Protein AF-W0QCR8-F1 (afdb_monomer)

Secondary structure (DSSP, 8-state):
-PPEEEE-TTS-EEEE-TTS-HHHHHHHTT---HHHHHHHHHHHHHHHHHHHHHHHHHHHHH--

Radius of gyration: 22.85 Å; Cα contacts (8 Å, |Δi|>4): 29; chains: 1; bounding box: 41×14×65 Å

Foldseek 3Di:
DDWDWDADPVRDIDTHDPPDDPVVVCVVVVHQDPVNVVVVVVVVVVVVVVVVVVVVVVVVVVVD

Nearest PDB structures (foldseek):
  6ous-assembly1_F  TM=3.293E-01  e=4.303E+00  Human respiratory syncytial virus A2
  7uj3-assembly1_B  TM=3.334E-01  e=7.833E+00  Respiratory syncytial virus

Mean predicted aligned error: 15.22 Å

pLDDT: mean 72.22, std 13.7, range [44.88, 96.31]

Structure (mmCIF, N/CA/C/O backbone):
data_AF-W0QCR8-F1
#
_entry.id   AF-W0QCR8-F1
#
loop_
_atom_site.group_PDB
_atom_site.id
_atom_site.type_symbol
_atom_site.label_atom_id
_atom_site.label_alt_id
_atom_site.label_comp_id
_atom_site.label_asym_id
_atom_site.label_entity_id
_atom_site.label_seq_id
_atom_site.pdbx_PDB_ins_code
_atom_site.Cartn_x
_atom_site.Cartn_y
_atom_site.Cartn_z
_atom_site.occupancy
_atom_site.B_iso_or_equiv
_atom_site.auth_seq_id
_atom_site.auth_comp_id
_atom_site.auth_asym_id
_atom_site.auth_atom_id
_atom_site.pdbx_PDB_model_num
ATOM 1 N N . MET A 1 1 ? 26.948 -2.241 -28.718 1.00 44.88 1 MET A N 1
ATOM 2 C CA . MET A 1 1 ? 26.366 -2.066 -27.374 1.00 44.88 1 MET A CA 1
ATOM 3 C C . MET A 1 1 ? 24.870 -1.904 -27.586 1.00 44.88 1 MET A C 1
ATOM 5 O O . MET A 1 1 ? 24.490 -0.933 -28.227 1.00 44.88 1 MET A O 1
ATOM 9 N N . LEU A 1 2 ? 24.067 -2.926 -27.278 1.00 46.19 2 LEU A N 1
ATOM 10 C CA . LEU A 1 2 ? 22.664 -2.963 -27.704 1.00 46.19 2 LEU A CA 1
ATOM 11 C C . LEU A 1 2 ? 21.797 -2.212 -26.685 1.00 46.19 2 LEU A C 1
ATOM 13 O O . LEU A 1 2 ? 21.851 -2.499 -25.498 1.00 46.19 2 LEU A O 1
ATOM 17 N N . THR A 1 3 ? 21.053 -1.226 -27.173 1.00 56.66 3 THR A N 1
ATOM 18 C CA . THR A 1 3 ? 20.240 -0.274 -26.416 1.00 56.66 3 THR A CA 1
ATOM 19 C C . THR A 1 3 ? 18.801 -0.776 -26.326 1.00 56.66 3 THR A C 1
ATOM 21 O O . THR A 1 3 ? 18.179 -1.100 -27.341 1.00 56.66 3 THR A O 1
ATOM 24 N N . HIS A 1 4 ? 18.244 -0.870 -25.118 1.00 62.47 4 HIS A N 1
ATOM 25 C CA . HIS A 1 4 ? 16.853 -1.284 -24.954 1.00 62.47 4 HIS A CA 1
ATOM 26 C C . HIS A 1 4 ? 15.926 -0.200 -25.518 1.00 62.47 4 HIS A C 1
ATOM 28 O O . HIS A 1 4 ? 15.979 0.964 -25.115 1.00 62.47 4 HIS A O 1
ATOM 34 N N . ARG A 1 5 ? 15.078 -0.593 -26.472 1.00 68.62 5 ARG A N 1
ATOM 35 C CA . ARG A 1 5 ? 14.050 0.259 -27.075 1.00 68.62 5 ARG A CA 1
ATOM 36 C C . ARG A 1 5 ? 12.710 -0.070 -26.443 1.00 68.62 5 ARG A C 1
ATOM 38 O O . ARG A 1 5 ? 12.263 -1.213 -26.518 1.00 68.62 5 ARG A O 1
ATOM 45 N N . THR A 1 6 ? 12.066 0.924 -25.843 1.00 72.00 6 THR A N 1
ATOM 46 C CA . THR A 1 6 ? 10.701 0.780 -25.321 1.00 72.00 6 THR A CA 1
ATOM 47 C C . THR A 1 6 ? 9.785 1.795 -25.988 1.00 72.00 6 THR A C 1
ATOM 49 O O . THR A 1 6 ? 10.194 2.919 -26.288 1.00 72.00 6 THR A O 1
ATOM 52 N N . THR A 1 7 ? 8.549 1.385 -26.263 1.00 77.44 7 THR A N 1
ATOM 53 C CA . THR A 1 7 ? 7.532 2.243 -26.877 1.00 77.44 7 THR A CA 1
ATOM 54 C C . THR A 1 7 ? 6.477 2.570 -25.833 1.00 77.44 7 THR A C 1
ATOM 56 O O . THR A 1 7 ? 5.872 1.672 -25.247 1.00 77.44 7 THR A O 1
ATOM 59 N N . LEU A 1 8 ? 6.270 3.859 -25.583 1.00 78.69 8 LEU A N 1
ATOM 60 C CA . LEU A 1 8 ? 5.225 4.336 -24.689 1.00 78.69 8 LEU A CA 1
ATOM 61 C C . LEU A 1 8 ? 3.831 4.171 -25.331 1.00 78.69 8 LEU A C 1
ATOM 63 O O . LEU A 1 8 ? 3.721 4.113 -26.557 1.00 78.69 8 LEU A O 1
ATOM 67 N N . PRO A 1 9 ? 2.740 4.163 -24.540 1.00 75.62 9 PRO A N 1
ATOM 68 C CA . PRO A 1 9 ? 1.369 4.014 -25.052 1.00 75.62 9 PRO A CA 1
ATOM 69 C C . PRO A 1 9 ? 0.922 5.101 -26.044 1.00 75.62 9 PRO A C 1
ATOM 71 O O . PRO A 1 9 ? -0.059 4.923 -26.756 1.00 75.62 9 PRO A O 1
ATOM 74 N N . ASN A 1 10 ? 1.630 6.230 -26.086 1.00 85.94 10 ASN A N 1
ATOM 75 C CA . ASN A 1 10 ? 1.417 7.330 -27.028 1.00 85.94 10 ASN A CA 1
ATOM 76 C C . ASN A 1 10 ? 2.226 7.180 -28.337 1.00 85.94 10 ASN A C 1
ATOM 78 O O . ASN A 1 10 ? 2.213 8.088 -29.163 1.00 85.94 10 ASN A O 1
ATOM 82 N N . GLY A 1 11 ? 2.953 6.073 -28.516 1.00 76.81 11 GLY A N 1
ATOM 83 C CA . GLY A 1 11 ? 3.761 5.788 -29.703 1.00 76.81 11 GLY A CA 1
ATOM 84 C C . GLY A 1 11 ? 5.178 6.368 -29.679 1.00 76.81 11 GLY A C 1
ATOM 85 O O . GLY A 1 11 ? 5.940 6.137 -30.615 1.00 76.81 11 GLY A O 1
ATOM 86 N N . THR A 1 12 ? 5.573 7.094 -28.631 1.00 78.94 12 THR A N 1
ATOM 87 C CA . THR A 1 12 ? 6.944 7.608 -28.506 1.00 78.94 12 THR A CA 1
ATOM 88 C C . THR A 1 12 ? 7.922 6.466 -28.222 1.00 78.94 12 THR A C 1
ATOM 90 O O . THR A 1 12 ? 7.712 5.680 -27.297 1.00 78.94 12 THR A O 1
ATOM 93 N N . VAL A 1 13 ? 9.007 6.387 -28.998 1.00 76.38 13 VAL A N 1
ATOM 94 C CA . VAL A 1 13 ? 10.086 5.406 -28.806 1.00 76.38 13 VAL A CA 1
ATOM 95 C C . VAL A 1 13 ? 11.211 6.044 -27.998 1.00 76.38 13 VAL A C 1
ATOM 97 O O . VAL A 1 13 ? 11.694 7.117 -28.355 1.00 76.38 13 VAL A O 1
ATOM 100 N N . ILE A 1 14 ? 11.624 5.382 -26.919 1.00 77.06 14 ILE A N 1
ATOM 101 C CA . ILE A 1 14 ? 12.709 5.830 -26.043 1.00 77.06 14 ILE A CA 1
ATOM 102 C C . ILE A 1 14 ? 13.825 4.785 -26.076 1.00 77.06 14 ILE A C 1
ATOM 104 O O . ILE A 1 14 ? 13.567 3.584 -25.949 1.00 77.06 14 ILE A O 1
ATOM 108 N N . GLU A 1 15 ? 15.061 5.255 -26.249 1.00 65.88 15 GLU A N 1
ATOM 109 C CA . GLU A 1 15 ? 16.277 4.442 -26.194 1.00 65.88 15 GLU A CA 1
ATOM 110 C C . GLU A 1 15 ? 16.962 4.641 -24.838 1.00 65.88 15 GLU A C 1
ATOM 112 O O . GLU A 1 15 ? 17.224 5.773 -24.430 1.00 65.88 15 GLU A O 1
ATOM 117 N N . LEU A 1 16 ? 17.223 3.545 -24.125 1.00 63.44 16 LEU A N 1
ATOM 118 C CA . LEU A 1 16 ? 17.826 3.564 -22.791 1.00 63.44 16 LEU A CA 1
ATOM 119 C C . LEU A 1 16 ? 19.259 3.017 -22.849 1.00 63.44 16 LEU A C 1
ATOM 121 O O . LEU A 1 16 ? 19.523 2.001 -23.500 1.00 63.44 16 LEU A O 1
ATOM 125 N N . PHE A 1 17 ? 20.182 3.705 -22.171 1.00 59.81 17 PHE A N 1
ATOM 126 C CA . PHE A 1 17 ? 21.580 3.291 -22.044 1.00 59.81 17 PHE A CA 1
ATOM 127 C C . PHE A 1 17 ? 21.733 2.271 -20.906 1.00 59.81 17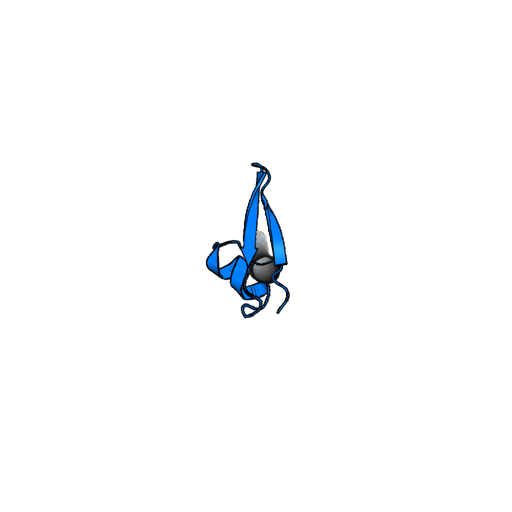 PHE A C 1
ATOM 129 O O . PHE A 1 17 ? 21.258 2.498 -19.796 1.00 59.81 17 PHE A O 1
ATOM 136 N N . ASP A 1 18 ? 22.434 1.175 -21.192 1.00 56.03 18 ASP A N 1
ATOM 137 C CA . ASP A 1 18 ? 22.590 -0.049 -20.382 1.00 56.03 18 ASP A CA 1
ATOM 138 C C . ASP A 1 18 ? 23.499 0.117 -19.136 1.00 56.03 18 ASP A C 1
ATOM 140 O O . ASP A 1 18 ? 24.306 -0.743 -18.801 1.00 56.03 18 ASP A O 1
ATOM 144 N N . GLY A 1 19 ? 23.454 1.286 -18.487 1.00 55.06 19 GLY A N 1
ATOM 145 C CA . GLY A 1 19 ? 24.285 1.631 -17.323 1.00 55.06 19 GLY A CA 1
ATOM 146 C C . GLY A 1 19 ? 23.503 1.849 -16.028 1.00 55.06 19 GLY A C 1
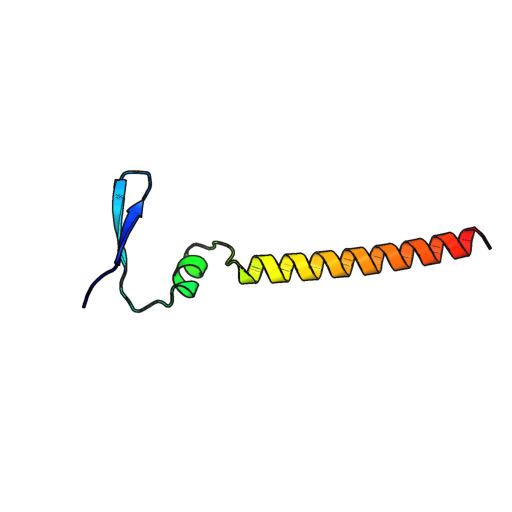ATOM 147 O O . GLY A 1 19 ? 24.086 2.181 -14.998 1.00 55.06 19 GLY A O 1
ATOM 148 N N . THR A 1 20 ? 22.184 1.703 -16.072 1.00 54.50 20 THR A N 1
ATOM 149 C CA . THR A 1 20 ? 21.310 1.843 -14.910 1.00 54.50 20 THR A CA 1
ATOM 150 C C . THR A 1 20 ? 20.613 0.520 -14.682 1.00 54.50 20 THR A C 1
ATOM 152 O O . THR A 1 20 ? 19.693 0.198 -15.428 1.00 54.50 20 THR A O 1
ATOM 155 N N . ASP A 1 21 ? 21.042 -0.208 -13.647 1.00 56.38 21 ASP A N 1
ATOM 156 C CA . ASP A 1 21 ? 20.282 -1.306 -13.047 1.00 56.38 21 ASP A CA 1
ATOM 157 C C . ASP A 1 21 ? 18.794 -0.942 -13.057 1.00 56.38 21 ASP A C 1
ATOM 159 O O . ASP A 1 21 ? 18.441 0.161 -12.632 1.00 56.38 21 ASP A O 1
ATOM 163 N N . ASP A 1 22 ? 17.921 -1.838 -13.520 1.00 55.97 22 ASP A N 1
ATOM 164 C CA . ASP A 1 22 ? 16.483 -1.580 -13.710 1.00 55.97 22 ASP A CA 1
ATOM 165 C C . ASP A 1 22 ? 15.815 -0.896 -12.498 1.00 55.97 22 ASP A C 1
ATOM 167 O O . ASP A 1 22 ? 14.871 -0.116 -12.635 1.00 55.97 22 ASP A O 1
ATOM 171 N N . GLY A 1 23 ? 16.342 -1.114 -11.288 1.00 55.97 23 GLY A N 1
ATOM 172 C CA . GLY A 1 23 ? 15.901 -0.438 -10.066 1.00 55.97 23 GLY A CA 1
ATOM 173 C C . GLY A 1 23 ? 16.109 1.087 -10.039 1.00 55.97 23 GLY A C 1
ATOM 174 O O . GLY A 1 23 ? 15.306 1.795 -9.428 1.00 55.97 23 GLY A O 1
ATOM 175 N N . MET A 1 24 ? 17.135 1.611 -10.712 1.00 58.97 24 MET A N 1
ATOM 176 C CA . MET A 1 24 ? 17.473 3.039 -10.767 1.00 58.97 24 MET A CA 1
ATOM 177 C C . MET A 1 24 ? 16.564 3.824 -11.719 1.00 58.97 24 MET A C 1
ATOM 179 O O . MET A 1 24 ? 16.276 4.992 -11.453 1.00 58.97 24 MET A O 1
ATOM 183 N N . PHE A 1 25 ? 16.048 3.190 -12.779 1.00 61.97 25 PHE A N 1
ATOM 184 C CA . PHE A 1 25 ? 15.099 3.814 -13.710 1.00 61.97 25 PHE A CA 1
ATOM 185 C C . PHE A 1 25 ? 13.749 4.110 -13.038 1.00 61.97 25 PHE A C 1
ATOM 187 O O . PHE A 1 25 ? 13.222 5.217 -13.122 1.00 61.97 25 PHE A O 1
ATOM 194 N N . PHE A 1 26 ? 13.199 3.154 -12.285 1.00 62.19 26 PHE A N 1
ATOM 195 C CA . PHE A 1 26 ? 11.958 3.401 -11.541 1.00 62.19 26 PHE A CA 1
ATOM 196 C C . PHE A 1 26 ? 12.156 4.404 -10.396 1.0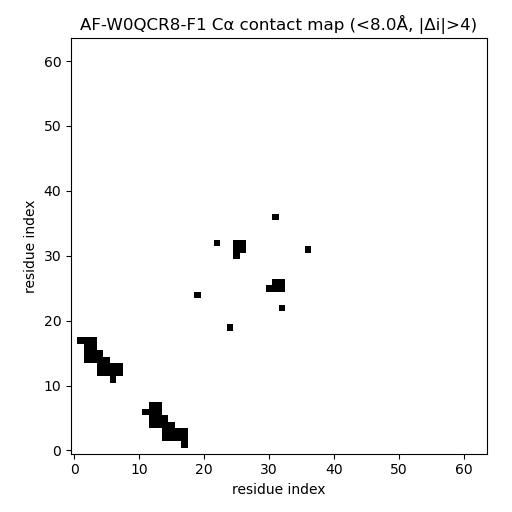0 62.19 26 PHE A C 1
ATOM 198 O O . PHE A 1 26 ? 11.237 5.164 -10.083 1.00 62.19 26 PHE A O 1
ATOM 205 N N . HIS A 1 27 ? 13.358 4.449 -9.807 1.00 59.94 27 HIS A N 1
ATOM 206 C CA . HIS A 1 27 ? 13.713 5.437 -8.790 1.00 59.94 27 HIS A CA 1
ATOM 207 C C . HIS A 1 27 ? 13.781 6.866 -9.361 1.00 59.94 27 HIS A C 1
ATOM 209 O O . HIS A 1 27 ? 13.271 7.790 -8.728 1.00 59.94 27 HIS A O 1
ATOM 215 N N . SER A 1 28 ? 14.358 7.066 -10.553 1.00 63.78 28 SER A N 1
ATOM 21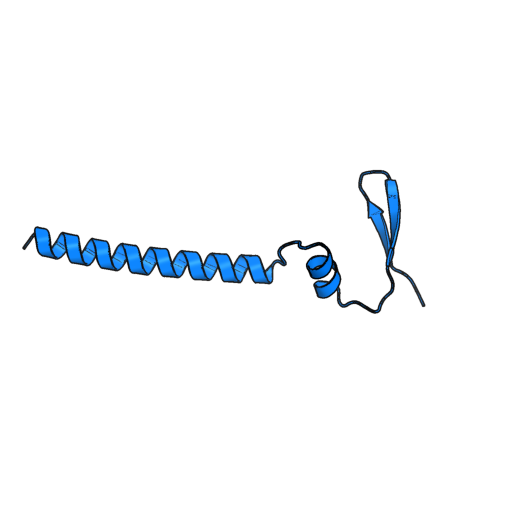6 C CA . SER A 1 28 ? 14.447 8.390 -11.193 1.00 63.78 28 SER A CA 1
ATOM 217 C C . SER A 1 28 ? 13.087 8.928 -11.651 1.00 63.78 28 SER A C 1
ATOM 219 O O . SER A 1 28 ? 12.854 10.133 -11.587 1.00 63.78 28 SER A O 1
ATOM 221 N N . LEU A 1 29 ? 12.152 8.043 -12.013 1.00 66.75 29 LEU A N 1
ATOM 222 C CA . LEU A 1 29 ? 10.761 8.394 -12.324 1.00 66.75 29 LEU A CA 1
ATOM 223 C C . LEU A 1 29 ? 9.890 8.660 -11.080 1.00 66.75 29 LEU A C 1
ATOM 225 O O . LEU A 1 29 ? 8.699 8.940 -11.212 1.00 66.75 29 LEU A O 1
ATOM 229 N N . GLY 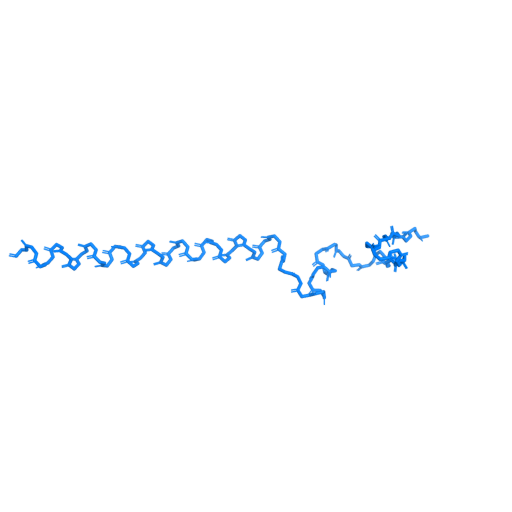A 1 30 ? 10.446 8.544 -9.867 1.00 61.44 30 GLY A N 1
ATOM 230 C CA . GLY A 1 30 ? 9.698 8.703 -8.616 1.00 61.44 30 GLY A CA 1
ATOM 231 C C . GLY A 1 30 ? 8.624 7.630 -8.399 1.00 61.44 30 GLY A C 1
ATOM 232 O O . GLY A 1 30 ? 7.743 7.789 -7.549 1.00 61.44 30 GLY A O 1
ATOM 233 N N . LEU A 1 31 ? 8.674 6.532 -9.158 1.00 66.00 31 LEU A N 1
ATOM 234 C CA . LEU A 1 31 ? 7.705 5.454 -9.056 1.00 66.00 31 LEU A CA 1
ATOM 235 C C . LEU A 1 31 ? 8.062 4.564 -7.857 1.00 66.00 31 LEU A C 1
ATOM 237 O O . LEU A 1 31 ? 9.211 4.146 -7.699 1.00 66.00 31 LEU A O 1
ATOM 241 N N . PRO A 1 32 ? 7.095 4.244 -6.978 1.00 59.66 32 PRO A N 1
ATOM 242 C CA . PRO A 1 32 ? 7.363 3.388 -5.837 1.00 59.66 32 PRO A CA 1
ATOM 243 C C . PRO A 1 32 ? 7.695 1.979 -6.328 1.00 59.66 32 PRO A C 1
ATOM 245 O O . PRO A 1 32 ? 6.813 1.265 -6.807 1.00 59.66 32 PRO A O 1
ATOM 248 N N . THR A 1 33 ? 8.957 1.585 -6.164 1.00 67.69 33 THR A N 1
ATOM 249 C CA . THR A 1 33 ? 9.433 0.224 -6.425 1.00 67.69 33 THR A CA 1
ATOM 250 C C . THR A 1 33 ? 8.661 -0.795 -5.578 1.00 67.69 33 THR A C 1
ATOM 252 O O . THR A 1 33 ? 8.224 -0.497 -4.459 1.00 67.69 33 THR A O 1
ATOM 255 N N . GLU A 1 34 ? 8.487 -2.011 -6.100 1.00 64.88 34 GLU A N 1
ATOM 256 C CA . GLU A 1 34 ? 7.786 -3.124 -5.432 1.00 64.88 34 GLU A CA 1
ATOM 257 C C . GLU A 1 34 ? 8.265 -3.314 -3.981 1.00 64.88 34 GLU A C 1
ATOM 259 O O . GLU A 1 34 ? 7.463 -3.388 -3.047 1.00 64.88 34 GLU A O 1
ATOM 264 N N . GLN A 1 35 ? 9.581 -3.258 -3.752 1.00 62.25 35 GLN A N 1
ATOM 265 C CA . GLN A 1 35 ? 10.172 -3.363 -2.416 1.00 62.25 35 GLN A CA 1
ATOM 266 C C . GLN A 1 35 ? 9.644 -2.280 -1.457 1.00 62.25 35 GLN A C 1
ATOM 268 O O . GLN A 1 35 ? 9.196 -2.592 -0.350 1.00 62.25 35 GLN A O 1
ATOM 273 N N . ASN A 1 36 ? 9.601 -1.016 -1.889 1.00 61.66 36 ASN A N 1
ATOM 274 C CA . ASN A 1 36 ? 9.101 0.099 -1.079 1.00 61.66 36 ASN A CA 1
ATOM 275 C C . ASN A 1 36 ? 7.616 -0.054 -0.714 1.00 61.66 36 ASN A C 1
ATOM 277 O O . ASN A 1 36 ? 7.203 0.328 0.388 1.00 61.66 36 ASN A O 1
ATOM 281 N N . ARG A 1 37 ? 6.810 -0.650 -1.602 1.00 63.38 37 ARG A N 1
ATOM 282 C CA . ARG A 1 37 ? 5.401 -0.974 -1.322 1.00 63.38 37 ARG A CA 1
ATOM 283 C C . ARG A 1 37 ? 5.286 -2.046 -0.238 1.00 63.38 37 ARG A C 1
ATOM 285 O O . ARG A 1 37 ? 4.529 -1.864 0.720 1.00 63.38 37 ARG A O 1
ATOM 292 N N . HIS A 1 38 ? 6.087 -3.108 -0.321 1.00 62.25 38 HIS A N 1
ATOM 293 C CA . HIS A 1 38 ? 6.106 -4.176 0.682 1.00 62.25 38 HIS A CA 1
ATOM 294 C C . HIS A 1 38 ? 6.540 -3.685 2.073 1.00 62.25 38 HIS A C 1
ATOM 296 O O . HIS A 1 38 ? 5.888 -4.014 3.072 1.00 62.25 38 HIS A O 1
ATOM 302 N N . PHE A 1 39 ? 7.584 -2.852 2.165 1.00 61.28 39 PHE A N 1
ATOM 303 C CA . PHE A 1 39 ? 8.040 -2.296 3.447 1.00 61.28 39 PHE A CA 1
ATOM 304 C C . PHE A 1 39 ? 6.985 -1.391 4.100 1.00 61.28 39 PHE A C 1
ATOM 306 O O . PHE A 1 39 ? 6.709 -1.527 5.298 1.00 61.28 39 PHE A O 1
ATOM 313 N N . LYS A 1 40 ? 6.330 -0.515 3.324 1.00 64.25 40 LYS A N 1
ATOM 314 C CA . LYS A 1 40 ? 5.240 0.337 3.833 1.00 64.25 40 LYS A CA 1
ATOM 315 C C . LYS A 1 40 ? 4.046 -0.490 4.322 1.00 64.25 40 LYS A C 1
ATOM 317 O O . LYS A 1 40 ? 3.536 -0.229 5.414 1.00 64.25 40 LYS A O 1
ATOM 322 N N . ALA A 1 41 ? 3.648 -1.526 3.581 1.00 66.19 41 ALA A N 1
ATOM 323 C CA . ALA A 1 41 ? 2.553 -2.415 3.974 1.00 66.19 41 ALA A CA 1
ATOM 324 C C . ALA A 1 41 ? 2.848 -3.170 5.287 1.00 66.19 41 ALA A C 1
ATOM 326 O O . ALA A 1 41 ? 2.000 -3.221 6.185 1.00 66.19 41 ALA A O 1
ATOM 327 N N . LYS A 1 42 ? 4.070 -3.702 5.448 1.00 70.88 42 LYS A N 1
ATOM 328 C CA . LYS A 1 42 ? 4.500 -4.398 6.675 1.00 70.88 42 LYS A CA 1
ATOM 329 C C . LYS A 1 42 ? 4.478 -3.470 7.894 1.00 70.88 42 LYS A C 1
ATOM 331 O O . LYS A 1 42 ? 3.976 -3.855 8.954 1.00 70.88 42 LYS A O 1
ATOM 336 N N . ASN A 1 43 ? 4.953 -2.234 7.737 1.00 72.50 43 ASN A N 1
ATOM 337 C CA . ASN A 1 43 ? 4.966 -1.238 8.810 1.00 72.50 43 ASN A CA 1
ATOM 338 C C . ASN A 1 43 ? 3.550 -0.818 9.232 1.00 72.50 43 ASN A C 1
ATOM 340 O O . ASN A 1 43 ? 3.260 -0.770 10.430 1.00 72.50 43 ASN A O 1
ATOM 344 N N . HIS A 1 44 ? 2.646 -0.598 8.273 1.00 77.06 44 HIS A N 1
ATOM 345 C CA . HIS A 1 44 ? 1.247 -0.273 8.559 1.00 77.06 44 HIS A CA 1
ATOM 346 C C . HIS A 1 44 ? 0.540 -1.405 9.327 1.00 77.06 44 HIS A C 1
ATOM 348 O O . HIS A 1 44 ? -0.124 -1.163 10.339 1.00 77.06 44 HIS A O 1
ATOM 354 N N . ARG A 1 45 ? 0.764 -2.667 8.927 1.00 70.50 45 ARG A N 1
ATOM 355 C CA . ARG A 1 45 ? 0.217 -3.841 9.631 1.00 70.50 45 ARG A CA 1
ATOM 356 C C . ARG A 1 45 ? 0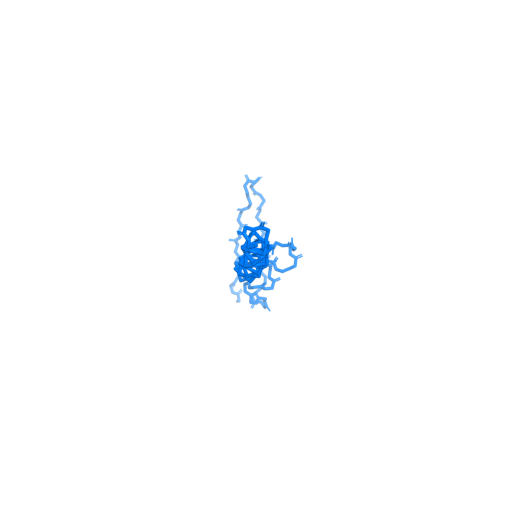.702 -3.920 11.082 1.00 70.50 45 ARG A C 1
ATOM 358 O O . ARG A 1 45 ? -0.103 -4.170 11.978 1.00 70.50 45 ARG A O 1
ATOM 365 N N . MET A 1 46 ? 1.986 -3.662 11.345 1.00 81.81 46 MET A N 1
ATOM 366 C CA . MET A 1 46 ? 2.512 -3.651 12.718 1.00 81.81 46 MET A CA 1
ATOM 367 C C . MET A 1 46 ? 1.885 -2.553 13.591 1.00 81.81 46 MET A C 1
ATOM 369 O O . MET A 1 46 ? 1.591 -2.797 14.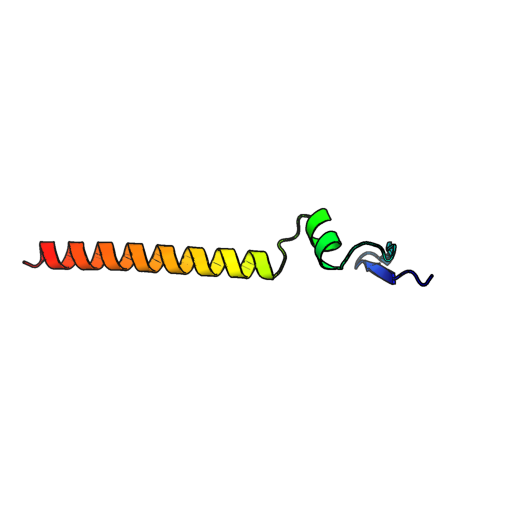765 1.00 81.81 46 MET A O 1
ATOM 373 N N . GLN A 1 47 ? 1.658 -1.355 13.043 1.00 83.25 47 GLN A N 1
ATOM 374 C CA . GLN A 1 47 ? 1.012 -0.261 13.780 1.00 83.25 47 GLN A CA 1
ATOM 375 C C . GLN A 1 47 ? -0.443 -0.597 14.138 1.00 83.25 47 GLN A C 1
ATOM 377 O O . GLN A 1 47 ? -0.858 -0.385 15.282 1.00 83.25 47 GLN A O 1
ATOM 382 N N . ALA A 1 48 ? -1.188 -1.201 13.206 1.00 86.81 48 ALA A N 1
ATOM 383 C CA . ALA A 1 48 ? -2.557 -1.654 13.443 1.00 86.81 48 ALA A CA 1
ATOM 384 C C . ALA A 1 48 ? -2.636 -2.680 14.589 1.00 86.81 48 ALA A C 1
ATOM 386 O O . ALA A 1 48 ? -3.456 -2.534 15.498 1.00 86.81 48 ALA A O 1
ATOM 387 N N . VAL A 1 49 ? -1.725 -3.662 14.616 1.00 89.44 49 VAL A N 1
ATOM 388 C CA . VAL A 1 49 ? -1.654 -4.674 15.688 1.00 89.44 49 VAL A CA 1
ATOM 389 C C . VAL A 1 49 ? -1.365 -4.036 17.051 1.00 89.44 49 VAL A C 1
ATOM 391 O O . VAL A 1 49 ? -2.031 -4.354 18.041 1.00 89.44 49 VAL A O 1
ATOM 394 N N . LYS A 1 50 ? -0.414 -3.092 17.129 1.00 92.75 50 LYS A N 1
ATOM 395 C CA . LYS A 1 50 ? -0.111 -2.370 18.380 1.00 92.75 50 LYS A CA 1
ATOM 396 C C . LYS A 1 50 ? -1.325 -1.584 18.890 1.00 92.75 50 LYS A C 1
ATOM 398 O O . LYS A 1 50 ? -1.631 -1.646 20.085 1.00 92.75 50 LYS A O 1
ATOM 403 N N . LYS A 1 51 ? -2.043 -0.891 17.997 1.00 93.12 51 LYS A N 1
ATOM 404 C CA . LYS A 1 51 ? -3.269 -0.145 18.331 1.00 93.12 51 LYS A CA 1
ATOM 405 C C . LYS A 1 51 ? -4.369 -1.077 18.844 1.00 93.12 51 LYS A C 1
ATOM 407 O O . LYS A 1 51 ? -4.940 -0.814 19.902 1.00 93.12 51 LYS A O 1
ATOM 412 N N . ALA A 1 52 ? -4.602 -2.199 18.162 1.00 91.50 52 ALA A N 1
ATOM 413 C CA . ALA A 1 52 ? -5.582 -3.202 18.573 1.00 91.50 52 ALA A CA 1
ATOM 414 C C . ALA A 1 52 ? -5.279 -3.763 19.974 1.00 91.50 52 ALA A C 1
ATOM 416 O O . ALA A 1 52 ? -6.163 -3.807 20.830 1.00 91.50 52 ALA A O 1
ATOM 417 N N . ARG A 1 53 ? -4.012 -4.097 20.262 1.00 94.06 53 ARG A N 1
ATOM 418 C CA . ARG A 1 53 ? -3.589 -4.589 21.585 1.00 94.06 53 ARG A CA 1
ATOM 419 C C . ARG A 1 53 ? -3.839 -3.566 22.697 1.00 94.06 53 ARG A C 1
ATOM 421 O O . ARG A 1 53 ? -4.307 -3.936 23.775 1.00 94.06 53 ARG A O 1
ATOM 428 N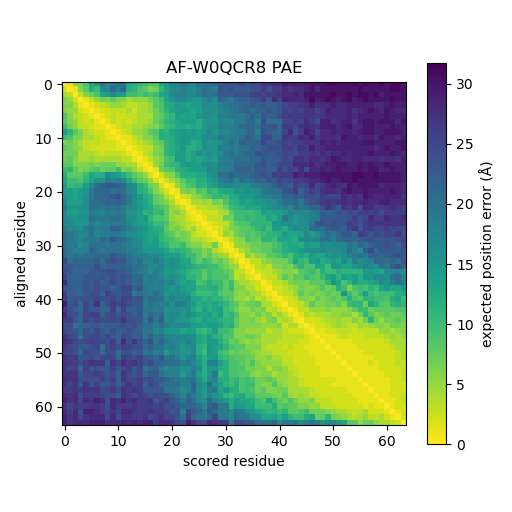 N . LYS A 1 54 ? -3.545 -2.283 22.450 1.00 95.88 54 LYS A N 1
ATOM 429 C CA . LYS A 1 54 ? -3.811 -1.195 23.409 1.00 95.88 54 LYS A CA 1
ATOM 430 C C . LYS A 1 54 ? -5.310 -1.060 23.686 1.00 95.88 54 LYS A C 1
ATOM 432 O O . LYS A 1 54 ? -5.701 -1.001 24.850 1.00 95.88 54 LYS A O 1
ATOM 437 N N . ASN A 1 55 ? -6.134 -1.079 22.640 1.00 92.62 55 ASN A N 1
ATOM 438 C CA . ASN A 1 55 ? -7.588 -0.983 22.765 1.00 92.62 55 ASN A CA 1
ATOM 439 C C . ASN A 1 55 ? -8.176 -2.169 23.540 1.00 92.62 55 ASN A C 1
ATOM 441 O O . ASN A 1 55 ? -8.950 -1.959 24.469 1.00 92.62 55 ASN A O 1
ATOM 445 N N . ALA A 1 56 ? -7.743 -3.398 23.246 1.00 93.31 56 ALA A N 1
ATOM 446 C CA . ALA A 1 56 ? -8.173 -4.588 23.981 1.00 93.31 56 ALA A CA 1
ATOM 447 C C . ALA A 1 56 ? -7.796 -4.522 25.473 1.00 93.31 56 ALA A C 1
ATOM 449 O O . ALA A 1 56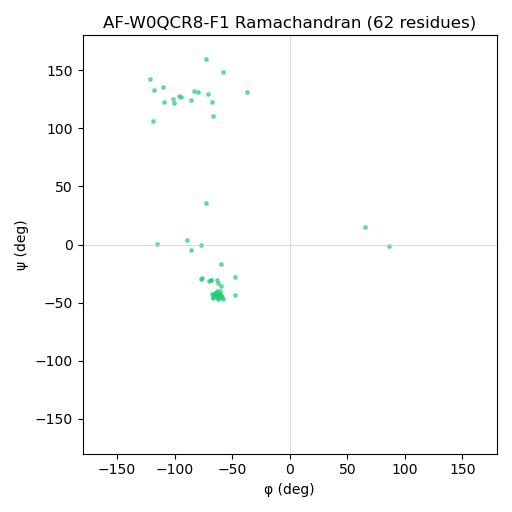 ? -8.595 -4.876 26.338 1.00 93.31 56 ALA A O 1
ATOM 450 N N . LYS A 1 57 ? -6.595 -4.019 25.800 1.00 96.31 57 LYS A N 1
ATOM 451 C CA . LYS A 1 57 ? -6.168 -3.816 27.196 1.00 96.31 57 LYS A CA 1
ATOM 452 C C . LYS A 1 57 ? -7.035 -2.780 27.917 1.00 96.31 57 LYS A C 1
ATOM 454 O O . LYS A 1 57 ? -7.376 -2.986 29.078 1.00 96.31 57 LYS A O 1
ATOM 459 N N . LEU A 1 58 ? -7.380 -1.680 27.246 1.00 94.00 58 LEU A N 1
ATOM 460 C CA . LEU A 1 58 ? -8.264 -0.652 27.800 1.00 94.00 58 LEU A CA 1
ATOM 461 C C . LEU A 1 58 ? -9.682 -1.186 28.026 1.00 94.00 58 LEU A C 1
ATOM 463 O O . LEU A 1 58 ? -10.232 -0.965 29.097 1.00 94.00 58 LEU A O 1
ATOM 467 N N . ALA A 1 59 ? -10.238 -1.938 27.074 1.00 91.94 59 ALA A N 1
ATOM 468 C CA . ALA A 1 59 ? -11.556 -2.558 27.215 1.00 91.94 59 ALA A CA 1
ATOM 469 C C . ALA A 1 59 ? -11.616 -3.513 28.421 1.00 91.94 59 ALA A C 1
ATOM 471 O O . ALA A 1 59 ? -12.519 -3.409 29.244 1.00 91.94 59 ALA A O 1
ATOM 472 N N . ARG A 1 60 ? -10.595 -4.364 28.605 1.00 91.00 60 ARG A N 1
ATOM 473 C CA . ARG A 1 60 ? -10.495 -5.252 29.780 1.00 91.00 60 ARG A CA 1
ATOM 474 C C . ARG A 1 60 ? -10.446 -4.498 31.106 1.00 91.00 60 ARG A C 1
ATOM 476 O O . ARG A 1 60 ? -10.978 -4.987 32.088 1.00 91.00 60 ARG A O 1
ATOM 483 N N . ARG A 1 61 ? -9.789 -3.334 31.140 1.00 90.75 61 ARG A N 1
ATOM 484 C CA . ARG A 1 61 ? -9.742 -2.484 32.339 1.00 90.75 61 ARG A CA 1
ATOM 485 C C . ARG A 1 61 ? -11.082 -1.829 32.654 1.00 90.75 61 ARG A C 1
ATOM 487 O O . ARG A 1 61 ? -11.326 -1.587 33.819 1.00 90.75 61 ARG A O 1
ATOM 494 N N . LYS A 1 62 ? -11.902 -1.514 31.647 1.00 87.94 62 LYS A N 1
ATOM 495 C CA . LYS A 1 62 ? -13.241 -0.940 31.855 1.00 87.94 62 LYS A CA 1
ATOM 496 C C . LYS A 1 62 ? -14.270 -1.978 32.311 1.00 87.94 62 LYS A C 1
ATOM 498 O O . LYS A 1 62 ? -15.221 -1.610 32.980 1.00 87.94 62 LYS A O 1
ATOM 503 N N . ASN A 1 63 ? -14.082 -3.242 31.927 1.00 79.06 63 ASN A N 1
ATOM 504 C CA . ASN A 1 63 ? -14.956 -4.355 32.318 1.00 79.06 63 ASN A CA 1
ATOM 505 C C . ASN A 1 63 ? -14.584 -4.992 33.668 1.00 79.06 63 ASN A C 1
ATOM 507 O O . ASN A 1 63 ? -15.257 -5.930 34.087 1.00 79.06 63 ASN A O 1
ATOM 511 N N . ARG A 1 64 ? -13.488 -4.558 34.292 1.00 70.50 64 ARG A N 1
ATOM 512 C CA . ARG A 1 64 ? -13.067 -4.987 35.627 1.00 70.50 64 ARG A CA 1
ATOM 513 C C . ARG A 1 64 ? -13.466 -3.918 36.628 1.00 70.50 64 ARG A C 1
ATOM 515 O O . ARG A 1 64 ? -13.829 -4.315 37.751 1.00 70.50 64 ARG A O 1
#

Organism: NCBI:txid1433287

Solvent-accessible surface area (backbone atoms only — not comparable to full-atom values): 4016 Å² total; per-residue (Å²): 135,87,60,56,76,48,71,46,98,86,70,52,74,47,80,44,74,92,82,58,63,74,70,52,56,40,53,75,70,70,45,82,47,71,68,61,52,52,54,52,52,55,53,52,53,53,52,53,52,56,52,50,52,53,51,54,54,52,53,55,60,73,76,102

Sequence (64 aa):
MLTHRTTLPNGTVIELFDGTDDGMFFHSLGLPTEQNRHFKAKNHRMQAVKKARKNAKLARRKNR